Protein AF-T0SS22-F1 (afdb_monomer_lite)

pLDDT: mean 73.86, std 14.87, range [46.72, 94.44]

Structure (mmCIF, N/CA/C/O backbone):
data_AF-T0SS22-F1
#
_entry.id   AF-T0SS22-F1
#
loop_
_atom_site.group_PDB
_atom_site.id
_atom_site.type_symbol
_atom_site.label_atom_id
_atom_site.label_alt_id
_atom_site.label_comp_id
_atom_site.label_asym_id
_atom_site.label_entity_id
_atom_site.label_seq_id
_atom_site.pdbx_PDB_ins_code
_atom_site.Cartn_x
_atom_site.Cartn_y
_atom_site.Cartn_z
_atom_site.occupancy
_atom_site.B_iso_or_equiv
_atom_site.auth_seq_id
_atom_site.auth_comp_id
_atom_site.auth_asym_id
_atom_site.auth_atom_id
_atom_site.pdbx_PDB_model_num
ATOM 1 N N . MET A 1 1 ? -2.710 16.272 10.387 1.00 46.72 1 MET A N 1
ATOM 2 C CA . MET A 1 1 ? -3.985 15.669 9.947 1.00 46.72 1 MET A CA 1
ATOM 3 C C . MET A 1 1 ? -4.225 14.424 10.787 1.00 46.72 1 MET A C 1
ATOM 5 O O . MET A 1 1 ? -3.660 13.386 10.470 1.00 46.72 1 MET A O 1
ATOM 9 N N . SER A 1 2 ? -4.974 14.536 11.890 1.00 52.03 2 SER A N 1
ATOM 10 C CA . SER A 1 2 ? -5.434 13.358 12.639 1.00 52.03 2 SER A CA 1
ATOM 11 C C . SER A 1 2 ? -6.509 12.669 11.815 1.00 52.03 2 SER A C 1
ATOM 13 O O . SER A 1 2 ? -7.668 13.077 11.824 1.00 52.03 2 SER A O 1
ATOM 15 N N . THR A 1 3 ? -6.108 11.677 11.032 1.00 60.19 3 THR A N 1
ATOM 16 C CA . THR A 1 3 ? -7.046 10.774 10.376 1.00 60.19 3 THR A CA 1
ATOM 17 C C . THR A 1 3 ? -7.446 9.740 11.418 1.00 60.19 3 THR A C 1
ATOM 19 O O . THR A 1 3 ? -6.632 8.934 11.859 1.00 60.19 3 THR A O 1
ATOM 22 N N . ASN A 1 4 ? -8.688 9.825 11.894 1.00 79.38 4 ASN A N 1
ATOM 23 C CA . ASN A 1 4 ? -9.250 8.765 12.720 1.00 79.38 4 ASN A CA 1
ATOM 24 C C . ASN A 1 4 ? -9.281 7.493 11.870 1.00 79.38 4 ASN A C 1
ATOM 26 O O . ASN A 1 4 ? -9.976 7.448 10.853 1.00 79.38 4 ASN A O 1
ATOM 30 N N . LEU A 1 5 ? -8.489 6.498 12.268 1.00 80.25 5 LEU A N 1
ATOM 31 C CA . LEU A 1 5 ? -8.519 5.174 11.667 1.00 80.25 5 LEU A CA 1
ATOM 32 C C . LEU A 1 5 ? -9.850 4.528 12.030 1.00 80.25 5 LEU A C 1
ATOM 34 O O . LEU A 1 5 ? -10.199 4.405 13.204 1.00 80.25 5 LEU A O 1
ATOM 38 N N . THR A 1 6 ? -10.599 4.146 11.008 1.00 85.31 6 THR A N 1
ATOM 39 C CA . THR A 1 6 ? -11.832 3.379 11.165 1.00 85.31 6 THR A CA 1
ATOM 40 C C . THR A 1 6 ? -11.523 1.886 11.060 1.00 85.31 6 THR A C 1
ATOM 42 O O . THR A 1 6 ? -10.532 1.518 10.427 1.00 85.31 6 THR A O 1
ATOM 45 N N . PRO A 1 7 ? -12.366 1.003 11.619 1.00 85.06 7 PRO A N 1
ATOM 46 C CA . PRO A 1 7 ? -12.195 -0.449 11.487 1.00 85.06 7 PRO A CA 1
ATOM 47 C C . PRO A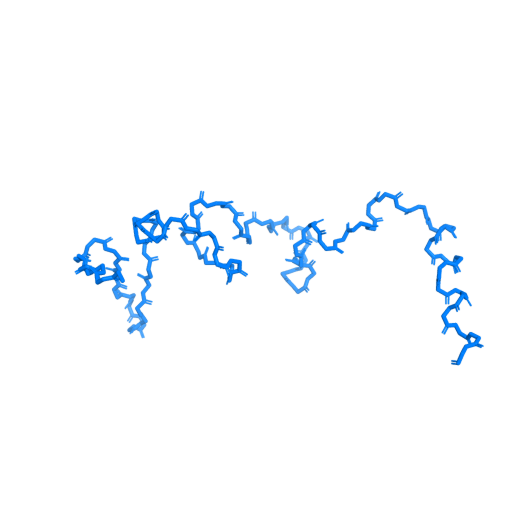 1 7 ? -12.191 -0.955 10.033 1.00 85.06 7 PRO A C 1
ATOM 49 O O . PRO A 1 7 ? -11.826 -2.090 9.774 1.00 85.06 7 PRO A O 1
ATOM 52 N N . GLU A 1 8 ? -12.611 -0.122 9.081 1.00 86.19 8 GLU A N 1
ATOM 53 C CA . GLU A 1 8 ? -12.667 -0.419 7.645 1.00 86.19 8 GLU A CA 1
ATOM 54 C C . GLU A 1 8 ? -11.323 -0.161 6.934 1.00 86.19 8 GLU A C 1
ATOM 56 O O . GLU A 1 8 ? -11.107 -0.590 5.799 1.00 86.19 8 GLU A O 1
ATOM 61 N N . ASP A 1 9 ? -10.412 0.568 7.585 1.00 90.31 9 ASP A N 1
ATOM 62 C CA . ASP A 1 9 ? -9.136 1.010 7.013 1.00 90.31 9 ASP A CA 1
ATOM 63 C C . ASP A 1 9 ? -8.049 -0.070 7.079 1.00 90.31 9 ASP A C 1
ATOM 65 O O . ASP A 1 9 ? -7.052 -0.008 6.357 1.00 90.31 9 ASP A O 1
ATOM 69 N N . PHE A 1 10 ? -8.224 -1.071 7.935 1.00 92.19 10 PHE A N 1
ATOM 70 C CA . PHE A 1 10 ? -7.275 -2.157 8.108 1.00 92.19 10 PHE A CA 1
ATOM 71 C C . PHE A 1 10 ? -7.981 -3.421 8.591 1.00 92.19 10 PHE A C 1
ATOM 73 O O . PHE A 1 10 ? -9.042 -3.361 9.202 1.00 92.19 10 PHE A O 1
ATOM 80 N N . TYR A 1 11 ? -7.365 -4.568 8.347 1.00 92.31 11 TYR A N 1
ATOM 81 C CA . TYR A 1 11 ? -7.757 -5.840 8.938 1.00 92.31 11 TYR A CA 1
ATOM 82 C C . TYR A 1 11 ? -6.516 -6.573 9.439 1.00 92.31 11 TYR A C 1
ATOM 84 O O . TYR A 1 11 ? -5.400 -6.305 8.989 1.00 92.31 11 TYR A O 1
ATOM 92 N N . THR A 1 12 ? -6.713 -7.493 10.375 1.00 93.56 12 THR A N 1
ATOM 93 C CA . THR A 1 12 ? -5.652 -8.402 10.809 1.00 93.56 12 THR A CA 1
ATOM 94 C C . THR A 1 12 ? -5.758 -9.682 9.995 1.00 93.56 12 THR A C 1
ATOM 96 O O . THR A 1 12 ? -6.837 -10.277 9.928 1.00 93.56 12 THR A O 1
ATOM 99 N N . ASP A 1 13 ? -4.671 -10.086 9.343 1.00 92.12 13 ASP A N 1
ATOM 100 C CA . ASP A 1 13 ? -4.620 -11.374 8.654 1.00 92.12 13 ASP A CA 1
ATOM 101 C C . ASP A 1 13 ? -4.499 -12.544 9.664 1.00 92.12 13 ASP A C 1
ATOM 103 O O . ASP A 1 13 ? -4.280 -12.318 10.861 1.00 92.12 13 ASP A O 1
ATOM 107 N N . PRO A 1 14 ? -4.674 -13.805 9.228 1.00 94.44 14 PRO A N 1
ATOM 108 C CA . PRO A 1 14 ? -4.528 -14.969 10.107 1.00 94.44 14 PRO A CA 1
ATOM 109 C C . PRO A 1 14 ? -3.130 -15.110 10.727 1.00 94.44 14 PRO A C 1
ATOM 111 O O . PRO A 1 14 ? -2.991 -15.736 11.776 1.00 94.44 14 PRO A O 1
ATOM 114 N N . ASP A 1 15 ? -2.118 -14.518 10.095 1.00 94.25 15 ASP A N 1
ATOM 115 C CA . ASP A 1 15 ? -0.726 -14.506 10.542 1.00 94.25 15 ASP A CA 1
ATOM 116 C C . ASP A 1 15 ? -0.451 -13.399 11.583 1.00 94.25 15 ASP A C 1
ATOM 118 O O . ASP A 1 15 ? 0.655 -13.297 12.115 1.00 94.25 15 ASP A O 1
ATOM 122 N N . GLY A 1 16 ? -1.457 -12.581 11.918 1.00 92.56 16 GLY A N 1
ATOM 123 C CA . GLY A 1 16 ? -1.361 -11.502 12.900 1.00 92.56 16 GLY A CA 1
ATOM 124 C C . GLY A 1 16 ? -0.820 -10.182 12.342 1.00 92.56 16 GLY A C 1
ATOM 125 O O . GLY A 1 16 ? -0.569 -9.255 13.115 1.00 92.56 16 GLY A O 1
ATOM 126 N N . ASN A 1 17 ? -0.650 -10.056 11.026 1.00 90.69 17 ASN A N 1
ATOM 127 C CA . ASN A 1 17 ? -0.190 -8.825 10.396 1.00 90.69 17 ASN A CA 1
ATOM 128 C C . ASN A 1 17 ? -1.339 -7.837 10.209 1.00 90.69 17 ASN A C 1
ATOM 130 O O . ASN A 1 17 ? -2.453 -8.195 9.822 1.00 90.69 17 ASN A O 1
ATOM 134 N N . LEU A 1 18 ? -1.033 -6.557 10.414 1.00 89.50 18 LEU A N 1
ATOM 135 C CA . LEU A 1 18 ? -1.961 -5.467 10.152 1.00 89.50 18 LEU A CA 1
ATOM 136 C C . LEU A 1 18 ? -1.893 -5.073 8.672 1.00 89.50 18 LEU A C 1
ATOM 138 O O . LEU A 1 18 ? -0.906 -4.500 8.209 1.00 89.50 18 LEU A O 1
ATOM 142 N N . VAL A 1 19 ? -2.953 -5.380 7.929 1.00 90.12 19 VAL A N 1
ATOM 143 C CA . VAL A 1 19 ? -3.054 -5.114 6.494 1.00 90.12 19 VAL A CA 1
ATOM 144 C C . VAL A 1 19 ? -3.974 -3.925 6.255 1.00 90.12 19 VAL A C 1
ATOM 146 O O . VAL A 1 19 ? -5.153 -3.956 6.598 1.00 90.12 19 VAL A O 1
ATOM 149 N N . PHE A 1 20 ? -3.442 -2.874 5.632 1.00 91.44 20 PHE A N 1
ATOM 150 C CA . PHE A 1 20 ? -4.235 -1.711 5.241 1.00 91.44 20 PHE A CA 1
ATOM 151 C C . PHE A 1 20 ? -5.070 -1.989 3.994 1.00 91.44 20 PHE A C 1
ATOM 153 O O . PHE A 1 20 ? -4.591 -2.568 3.015 1.00 91.44 20 PHE A O 1
ATOM 160 N N . THR A 1 21 ? -6.315 -1.528 4.025 1.00 91.94 21 THR A N 1
ATOM 161 C CA . THR A 1 21 ? -7.249 -1.660 2.913 1.00 91.94 21 THR A CA 1
ATOM 162 C C . THR A 1 21 ? -7.082 -0.525 1.910 1.00 91.94 21 THR A C 1
ATOM 164 O O . THR A 1 21 ? -6.408 0.488 2.128 1.00 91.94 21 THR A O 1
ATOM 167 N N . GLU A 1 22 ? -7.757 -0.671 0.777 1.00 90.75 22 GLU A N 1
ATOM 168 C CA . GLU A 1 22 ? -7.823 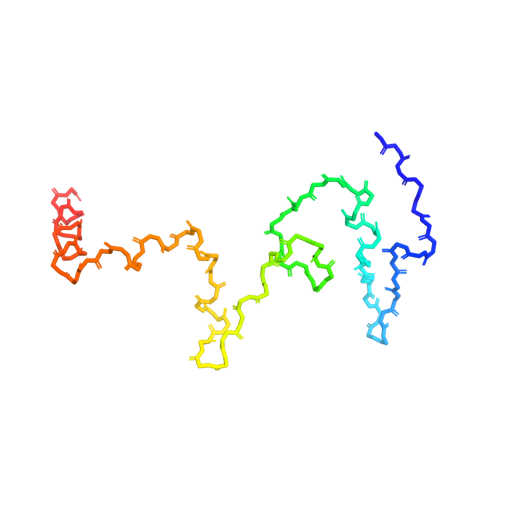0.370 -0.237 1.00 90.75 22 GLU A CA 1
ATOM 169 C C . GLU A 1 22 ? -8.468 1.665 0.294 1.00 90.75 22 GLU A C 1
ATOM 171 O O . GLU A 1 22 ? -8.055 2.763 -0.088 1.00 90.75 22 GLU A O 1
ATOM 176 N N . ALA A 1 23 ? -9.436 1.558 1.213 1.00 90.56 23 ALA A N 1
ATOM 177 C CA . ALA A 1 23 ? -10.114 2.704 1.821 1.00 90.56 23 ALA A CA 1
ATOM 178 C C . ALA A 1 23 ? -9.129 3.610 2.573 1.00 90.56 23 ALA A C 1
ATOM 180 O O . ALA A 1 23 ? -9.142 4.830 2.382 1.00 90.56 23 ALA A O 1
ATOM 181 N N . TYR A 1 24 ? -8.202 3.014 3.327 1.00 91.06 24 TYR A N 1
ATOM 182 C CA . TYR A 1 24 ? -7.131 3.745 3.998 1.00 91.06 24 TYR A CA 1
ATOM 183 C C . TYR A 1 24 ? -6.240 4.493 3.007 1.00 91.06 24 TYR A C 1
ATOM 185 O O . TYR A 1 24 ? -5.947 5.679 3.173 1.00 91.06 24 TYR A O 1
ATOM 193 N N . HIS A 1 25 ? -5.830 3.817 1.934 1.00 88.56 25 HIS A N 1
ATOM 194 C CA . HIS A 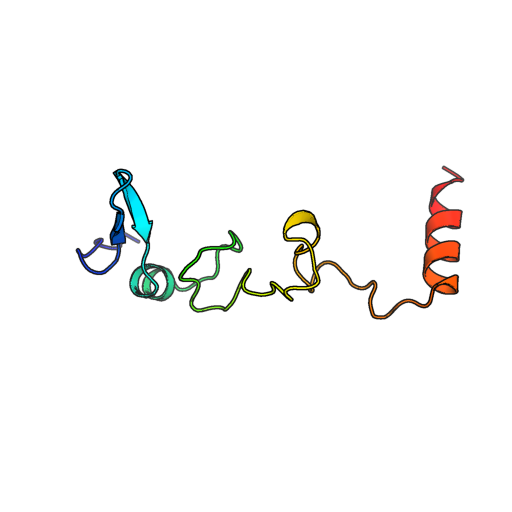1 25 ? -4.982 4.420 0.912 1.00 88.56 25 HIS A CA 1
ATOM 195 C C . HIS A 1 25 ? -5.690 5.548 0.145 1.00 88.56 25 HIS A C 1
ATOM 197 O O . HIS A 1 25 ? -5.050 6.546 -0.186 1.00 88.56 25 HIS A O 1
ATOM 203 N N . ARG A 1 26 ? -7.008 5.445 -0.075 1.00 89.12 26 ARG A N 1
ATOM 204 C CA . ARG A 1 26 ? -7.824 6.533 -0.639 1.00 89.12 26 ARG A CA 1
ATOM 205 C C . ARG A 1 26 ? -7.927 7.719 0.322 1.00 89.12 26 ARG A C 1
ATOM 207 O O . ARG A 1 26 ? -7.708 8.848 -0.106 1.00 89.12 26 ARG A O 1
ATOM 214 N N . LYS A 1 27 ? -8.171 7.480 1.618 1.00 89.12 27 LYS A N 1
ATOM 215 C CA . LYS A 1 27 ? -8.197 8.530 2.660 1.00 89.12 27 LYS A CA 1
ATOM 216 C C . LYS A 1 27 ? -6.851 9.239 2.817 1.00 89.12 27 LYS A C 1
ATOM 218 O O . LYS A 1 27 ? -6.820 10.438 3.074 1.00 89.12 27 LYS A O 1
ATOM 223 N N . ARG A 1 28 ? -5.738 8.519 2.633 1.00 88.00 28 ARG A N 1
ATOM 224 C CA . ARG A 1 28 ? -4.382 9.091 2.627 1.00 88.00 28 ARG A CA 1
ATOM 225 C C . ARG A 1 28 ? -4.187 10.117 1.507 1.00 88.00 28 ARG A C 1
ATOM 227 O O . ARG A 1 28 ? -3.402 11.044 1.676 1.00 88.00 28 ARG A O 1
ATOM 234 N N . GLY A 1 29 ? -4.874 9.950 0.377 1.00 88.50 29 GLY A N 1
ATOM 235 C CA . GLY A 1 29 ? -4.900 10.921 -0.719 1.00 88.50 29 GLY A CA 1
ATOM 236 C C . GLY A 1 29 ? -3.645 10.972 -1.598 1.00 88.50 29 GLY A C 1
ATOM 237 O O . GLY A 1 29 ? -3.619 11.744 -2.550 1.00 88.50 29 GLY A O 1
ATOM 238 N N . PHE A 1 30 ? -2.615 10.161 -1.331 1.00 86.69 30 PHE A N 1
ATOM 239 C CA . PHE A 1 30 ? -1.415 10.082 -2.172 1.00 86.69 30 PHE A CA 1
ATOM 240 C C . PHE A 1 30 ? -0.813 8.672 -2.212 1.00 86.69 30 PHE A C 1
ATOM 242 O O . PHE A 1 30 ? -0.893 7.914 -1.240 1.00 86.69 30 PHE A O 1
ATOM 249 N N . CYS A 1 31 ? -0.177 8.331 -3.339 1.00 85.94 31 CYS A N 1
ATOM 250 C CA . CYS A 1 31 ? 0.554 7.076 -3.501 1.00 85.94 31 CYS A CA 1
ATOM 251 C C . CYS A 1 31 ? 1.914 7.154 -2.801 1.00 85.94 31 CYS A C 1
ATOM 253 O O . CYS A 1 31 ? 2.714 8.045 -3.075 1.00 85.94 31 CYS A O 1
ATOM 255 N N . CYS A 1 32 ? 2.201 6.196 -1.921 1.00 85.50 32 CYS A N 1
ATOM 256 C CA . CYS A 1 32 ? 3.473 6.122 -1.203 1.00 85.50 32 CYS A CA 1
ATOM 257 C C . CYS A 1 32 ? 4.566 5.330 -1.917 1.00 85.50 32 CYS A C 1
ATOM 259 O O . CYS A 1 32 ? 5.657 5.208 -1.372 1.00 85.50 32 CYS A O 1
ATOM 261 N N . LYS A 1 33 ? 4.268 4.781 -3.103 1.00 83.88 33 LYS A N 1
ATOM 262 C CA . LYS A 1 33 ? 5.208 4.005 -3.923 1.00 83.88 33 LYS A CA 1
ATOM 263 C C . LYS A 1 33 ? 5.861 2.825 -3.180 1.00 83.88 33 LYS A C 1
ATOM 265 O O . LYS A 1 33 ? 6.994 2.458 -3.454 1.00 83.88 33 LYS A O 1
ATOM 270 N N . SER A 1 34 ? 5.143 2.226 -2.227 1.00 82.31 34 SER A N 1
ATOM 271 C CA . SER A 1 34 ? 5.650 1.114 -1.402 1.00 82.31 34 SER A CA 1
ATOM 272 C C . SER A 1 34 ? 5.211 -0.273 -1.889 1.00 82.31 34 SER A C 1
ATOM 274 O O . SER A 1 34 ? 5.406 -1.243 -1.171 1.00 82.31 34 SER A O 1
ATOM 276 N N . GLY A 1 35 ? 4.562 -0.378 -3.054 1.00 81.50 35 GLY A N 1
ATOM 277 C CA . GLY A 1 35 ? 4.103 -1.669 -3.594 1.00 81.50 35 GLY A CA 1
ATOM 278 C C . GLY A 1 35 ? 3.015 -2.351 -2.755 1.00 81.50 35 GLY A C 1
ATOM 279 O O . GLY A 1 35 ? 3.039 -3.564 -2.573 1.00 81.50 35 GLY A O 1
ATOM 280 N N . CYS A 1 36 ? 2.076 -1.591 -2.178 1.00 84.75 36 CYS A N 1
ATOM 281 C CA . CYS A 1 36 ? 1.038 -2.161 -1.319 1.00 84.75 36 CYS A CA 1
ATOM 282 C C . CYS A 1 36 ? 0.009 -3.005 -2.098 1.00 84.75 36 CYS A C 1
ATOM 284 O O . CYS A 1 36 ? -0.451 -2.627 -3.175 1.00 84.75 36 CYS A O 1
ATOM 286 N N . ARG A 1 37 ? -0.420 -4.127 -1.499 1.00 81.06 37 ARG A N 1
ATOM 287 C CA . ARG A 1 37 ? -1.349 -5.102 -2.112 1.00 81.06 37 ARG A CA 1
ATOM 288 C C . ARG A 1 37 ? -2.696 -4.490 -2.526 1.00 81.06 37 ARG A C 1
ATOM 290 O O . ARG A 1 37 ? -3.251 -4.851 -3.563 1.00 81.06 37 ARG A O 1
ATOM 297 N N . HIS A 1 38 ? -3.195 -3.531 -1.743 1.00 87.12 38 HIS A N 1
ATOM 298 C CA . HIS A 1 38 ? -4.460 -2.824 -1.973 1.00 87.12 38 HIS A CA 1
ATOM 299 C C . HIS A 1 38 ? -4.2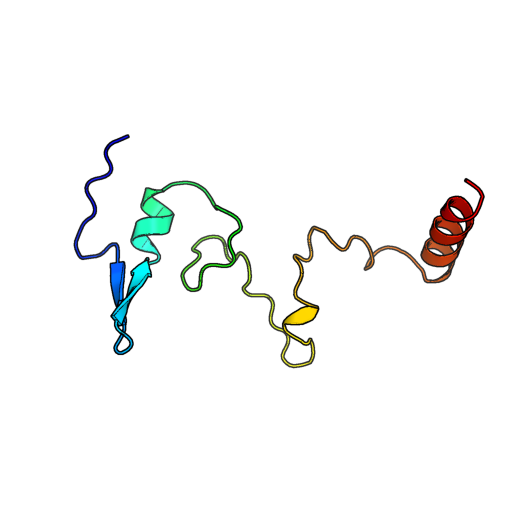55 -1.401 -2.511 1.00 87.12 38 HIS A C 1
ATOM 301 O O . HIS A 1 38 ? -5.025 -0.499 -2.189 1.00 87.12 38 HIS A O 1
ATOM 307 N N . CYS A 1 39 ? -3.198 -1.169 -3.300 1.00 87.50 39 CYS A N 1
ATOM 308 C CA . CYS A 1 39 ? -2.932 0.151 -3.864 1.00 87.50 39 CYS A CA 1
ATOM 309 C C . CYS A 1 39 ? -4.066 0.587 -4.820 1.00 87.50 39 CYS A C 1
ATOM 311 O O . CYS A 1 39 ? -4.220 -0.029 -5.878 1.00 87.50 39 CYS A O 1
ATOM 313 N N . PRO A 1 40 ? -4.803 1.681 -4.530 1.00 87.19 40 PRO A N 1
ATOM 314 C CA . PRO A 1 40 ? -5.812 2.214 -5.450 1.00 87.19 40 PRO A CA 1
ATOM 315 C C . PRO A 1 40 ? -5.184 2.838 -6.705 1.00 87.19 40 PRO A C 1
ATOM 317 O O . PRO A 1 40 ? -5.871 3.051 -7.697 1.00 87.19 40 PRO A O 1
ATOM 320 N N . PHE A 1 41 ? -3.881 3.137 -6.668 1.00 85.56 41 PHE A N 1
ATOM 321 C CA . PHE A 1 41 ? -3.136 3.765 -7.763 1.00 85.56 41 PHE A CA 1
ATOM 322 C C . PHE A 1 41 ? -2.454 2.751 -8.698 1.00 85.56 41 PHE A C 1
ATOM 324 O O . PHE A 1 41 ? -1.756 3.160 -9.617 1.00 85.56 41 PHE A O 1
ATOM 331 N N . GLY A 1 42 ? -2.605 1.441 -8.459 1.00 78.44 42 GLY A N 1
ATOM 332 C CA . GLY A 1 42 ? -2.027 0.397 -9.320 1.00 78.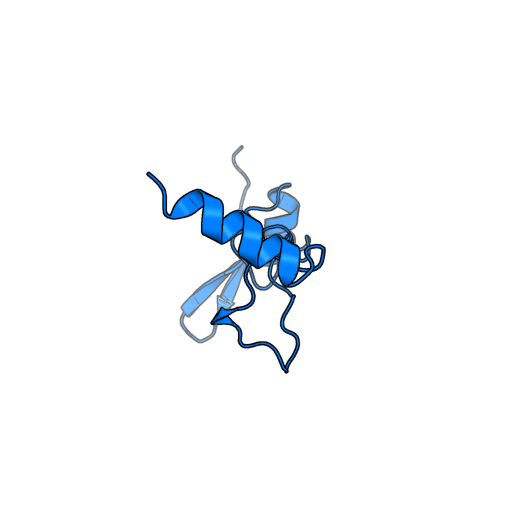44 42 GLY A CA 1
ATOM 333 C C . GLY A 1 42 ? -0.505 0.227 -9.222 1.00 78.44 42 GLY A C 1
ATOM 334 O O . GLY A 1 42 ? 0.086 -0.482 -10.031 1.00 78.44 42 GLY A O 1
ATOM 335 N N . PHE A 1 43 ? 0.141 0.843 -8.230 1.00 79.00 43 PHE A N 1
ATOM 336 C CA . PHE A 1 43 ? 1.589 0.754 -8.046 1.00 79.00 43 PHE A CA 1
ATOM 337 C C . PHE A 1 43 ? 2.005 -0.657 -7.590 1.00 79.00 43 PHE A C 1
ATOM 339 O O . PHE A 1 43 ? 1.503 -1.142 -6.575 1.00 79.00 43 PHE A O 1
ATOM 346 N N . GLY A 1 44 ? 2.925 -1.300 -8.319 1.00 69.69 44 GLY A N 1
ATOM 347 C CA . GLY A 1 44 ? 3.435 -2.645 -8.010 1.00 69.69 44 GLY A CA 1
ATOM 348 C C . GLY A 1 44 ? 2.578 -3.821 -8.507 1.00 69.69 44 GLY A C 1
ATOM 349 O O . GLY A 1 44 ? 2.833 -4.952 -8.113 1.00 69.69 44 GLY A O 1
ATOM 350 N N . LYS A 1 45 ? 1.565 -3.590 -9.359 1.00 62.47 45 LYS A N 1
ATOM 351 C CA . LYS A 1 45 ? 0.736 -4.653 -9.973 1.00 62.47 45 LYS A CA 1
ATOM 352 C C . LYS A 1 45 ? 1.203 -5.080 -11.374 1.00 62.47 45 LYS A C 1
ATOM 354 O O . LYS A 1 45 ? 0.377 -5.442 -12.205 1.00 62.47 45 LYS A O 1
ATOM 359 N N . VAL A 1 46 ? 2.501 -5.022 -11.654 1.00 57.72 46 VAL A N 1
ATOM 360 C CA . VAL A 1 46 ? 3.054 -5.500 -12.931 1.00 57.72 46 VAL A CA 1
ATOM 361 C C . VAL A 1 46 ? 3.848 -6.767 -12.639 1.00 57.72 46 VAL A C 1
ATOM 363 O O . VAL A 1 46 ? 5.047 -6.721 -12.393 1.00 57.72 46 VAL A O 1
ATOM 366 N N . VAL A 1 47 ? 3.132 -7.884 -12.550 1.00 55.75 47 VAL A N 1
ATOM 367 C CA . VAL A 1 47 ? 3.719 -9.225 -12.525 1.00 55.75 47 VAL A CA 1
ATOM 368 C C . VAL A 1 47 ? 3.223 -9.930 -13.778 1.00 55.75 47 VAL A C 1
ATOM 370 O O . VAL A 1 47 ? 2.162 -10.546 -13.782 1.00 55.75 47 VAL A O 1
ATOM 373 N N . ASP A 1 48 ? 3.945 -9.746 -14.879 1.00 59.59 48 ASP A N 1
ATOM 374 C CA . ASP A 1 48 ? 3.815 -10.666 -16.004 1.00 59.59 48 ASP A CA 1
ATOM 375 C C . ASP A 1 48 ? 4.331 -12.028 -15.506 1.00 59.59 48 ASP A C 1
ATOM 377 O O . ASP A 1 48 ? 5.380 -12.069 -14.865 1.00 59.59 48 ASP A O 1
ATOM 381 N N . GLU A 1 49 ? 3.601 -13.128 -15.729 1.00 61.84 49 GLU A N 1
ATOM 382 C CA . GLU A 1 49 ? 3.973 -14.465 -15.211 1.00 61.84 49 GLU A CA 1
ATOM 383 C C . GLU A 1 49 ? 5.377 -14.895 -15.672 1.00 61.84 49 GLU A C 1
ATOM 385 O O . GLU A 1 49 ? 6.108 -15.555 -14.936 1.00 61.84 49 GLU A O 1
ATOM 390 N N . ASP A 1 50 ? 5.783 -14.428 -16.852 1.00 69.62 50 ASP A N 1
ATOM 391 C CA . ASP A 1 50 ? 7.102 -14.667 -17.435 1.00 69.62 50 ASP A CA 1
ATOM 392 C C . ASP A 1 50 ? 8.213 -13.776 -16.845 1.00 69.62 50 ASP A C 1
ATOM 394 O O . ASP A 1 50 ? 9.392 -13.985 -17.136 1.00 69.62 50 ASP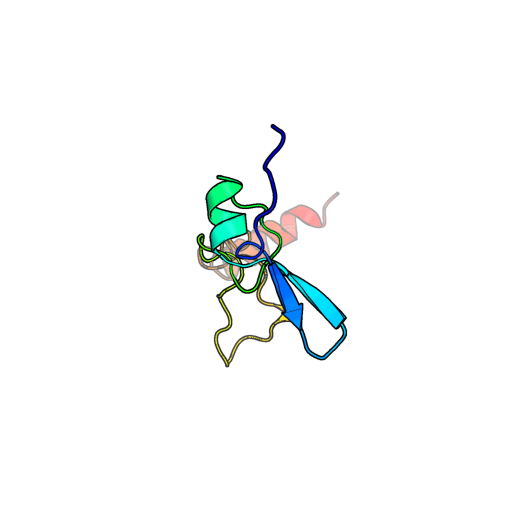 A O 1
ATOM 398 N N . THR A 1 51 ? 7.875 -12.773 -16.026 1.00 59.38 51 THR A N 1
ATOM 399 C CA . THR A 1 51 ? 8.843 -11.830 -15.450 1.00 59.38 51 THR A CA 1
ATOM 400 C C . THR A 1 51 ? 9.056 -12.117 -13.962 1.00 59.38 51 THR A C 1
ATOM 402 O O . THR A 1 51 ? 8.134 -11.946 -13.161 1.00 59.38 51 THR A O 1
ATOM 405 N N . PRO A 1 52 ? 10.277 -12.500 -13.541 1.00 58.47 52 PRO A N 1
ATOM 406 C CA . PRO A 1 52 ? 10.585 -12.707 -12.133 1.00 58.47 52 PRO A CA 1
ATOM 407 C C . PRO A 1 52 ? 10.289 -11.448 -11.312 1.00 58.47 52 PRO A C 1
ATOM 409 O O . PRO A 1 52 ? 10.677 -10.345 -11.697 1.00 58.47 52 PRO A O 1
ATOM 412 N N . THR A 1 53 ? 9.667 -11.608 -10.140 1.00 57.88 53 THR A N 1
ATOM 413 C CA . THR A 1 53 ? 9.333 -10.507 -9.215 1.00 57.88 53 THR A CA 1
ATOM 414 C C . THR A 1 53 ? 10.547 -9.626 -8.888 1.00 57.88 53 THR A C 1
ATOM 416 O O . THR A 1 53 ? 10.419 -8.425 -8.674 1.00 57.88 53 THR A O 1
ATOM 419 N N . GLU A 1 54 ? 11.747 -10.200 -8.915 1.00 57.38 54 GLU A N 1
ATOM 420 C CA . GLU A 1 54 ? 13.028 -9.522 -8.672 1.00 57.38 54 GLU A CA 1
ATOM 421 C C . GLU A 1 54 ? 13.374 -8.475 -9.751 1.00 57.38 54 GLU A C 1
ATOM 423 O O . GLU A 1 54 ? 14.120 -7.536 -9.488 1.00 57.38 54 GLU A O 1
ATOM 428 N N . VAL A 1 55 ? 12.793 -8.611 -10.948 1.00 57.81 55 VAL A N 1
ATOM 429 C CA . VAL A 1 55 ? 12.967 -7.724 -12.112 1.00 57.81 55 VAL A CA 1
ATOM 430 C C . VAL A 1 55 ? 11.756 -6.792 -12.294 1.00 57.81 55 VAL A C 1
ATOM 432 O O . VAL A 1 55 ? 11.793 -5.880 -13.115 1.00 57.81 55 VAL A O 1
ATOM 435 N N . SER A 1 56 ? 10.704 -6.940 -11.477 1.00 55.50 56 SER A N 1
ATOM 436 C CA . SER A 1 56 ? 9.511 -6.071 -11.474 1.00 55.50 56 SER A CA 1
ATOM 437 C C . SER A 1 56 ? 9.751 -4.702 -10.803 1.00 55.50 56 SER A C 1
ATOM 439 O O . SER A 1 56 ? 8.910 -4.165 -10.080 1.00 55.50 56 SER A O 1
ATOM 441 N N . ILE A 1 57 ? 10.925 -4.110 -11.035 1.00 55.41 57 ILE A N 1
ATOM 442 C CA . ILE A 1 57 ? 11.178 -2.698 -10.735 1.00 55.41 57 ILE A CA 1
ATOM 443 C C . ILE A 1 57 ? 10.293 -1.830 -11.636 1.00 55.41 57 ILE A C 1
ATOM 445 O O . ILE A 1 57 ? 10.001 -2.193 -12.775 1.00 55.41 57 ILE A O 1
ATOM 449 N N . ASN A 1 58 ? 9.806 -0.708 -11.096 1.00 54.69 58 ASN A N 1
ATOM 450 C CA . ASN A 1 58 ? 8.811 0.140 -11.749 1.00 54.69 58 ASN A CA 1
ATOM 451 C C . ASN A 1 58 ? 9.181 0.401 -13.209 1.00 54.69 58 ASN A C 1
ATOM 453 O O . ASN A 1 58 ? 10.274 0.880 -13.502 1.00 54.69 58 ASN A O 1
ATOM 457 N N . ARG A 1 59 ? 8.233 0.155 -14.118 1.00 50.62 59 ARG A N 1
ATOM 458 C CA . ARG A 1 59 ? 8.391 0.419 -15.556 1.00 50.62 59 ARG A CA 1
ATOM 459 C C . ARG A 1 59 ? 8.766 1.881 -15.862 1.00 50.62 59 ARG A C 1
ATOM 461 O O . ARG A 1 59 ? 9.259 2.164 -16.944 1.00 50.62 59 ARG A O 1
ATOM 468 N N . ASP A 1 60 ? 8.567 2.784 -14.899 1.00 52.66 60 ASP A N 1
ATOM 469 C CA . ASP A 1 60 ? 8.961 4.195 -14.967 1.00 52.66 60 ASP A CA 1
ATOM 470 C C . ASP A 1 60 ? 10.473 4.431 -14.754 1.00 52.66 60 ASP A C 1
ATOM 472 O O . ASP A 1 60 ? 10.995 5.446 -15.215 1.00 52.66 60 ASP A O 1
ATOM 476 N N . ASP A 1 61 ? 11.186 3.507 -14.097 1.00 54.62 61 ASP A N 1
ATOM 477 C CA . ASP A 1 61 ? 12.646 3.564 -13.902 1.00 54.62 61 ASP A CA 1
ATOM 478 C C . ASP A 1 61 ? 13.408 2.858 -15.037 1.00 54.62 61 ASP A C 1
ATOM 480 O O . ASP A 1 61 ? 14.611 3.061 -15.213 1.00 54.62 61 ASP A O 1
ATOM 484 N N . LEU A 1 62 ? 12.707 2.077 -15.864 1.00 52.88 62 LEU A N 1
ATOM 485 C CA . LEU A 1 62 ? 13.286 1.375 -16.998 1.00 52.88 62 LEU A CA 1
ATOM 486 C C . LEU A 1 62 ? 12.906 2.057 -18.320 1.00 52.88 62 LEU A C 1
ATOM 488 O O . LEU A 1 62 ? 12.168 1.507 -19.134 1.00 52.88 62 LEU A O 1
ATOM 492 N N . LYS A 1 63 ? 13.517 3.212 -18.612 1.00 55.19 63 LYS A N 1
ATOM 493 C CA . LYS A 1 63 ? 13.659 3.695 -20.004 1.00 55.19 63 LYS A CA 1
ATOM 494 C C . LYS A 1 63 ? 14.661 2.832 -20.793 1.00 55.19 63 LYS A C 1
ATOM 496 O O . LYS A 1 63 ? 15.557 3.356 -21.444 1.00 55.19 63 LYS A O 1
ATOM 501 N N . LEU A 1 64 ? 14.568 1.509 -20.670 1.00 51.44 64 LEU A N 1
ATOM 502 C CA . LEU A 1 64 ? 15.364 0.551 -21.439 1.00 51.44 64 LEU A CA 1
ATOM 503 C C . LEU A 1 64 ? 14.544 -0.030 -22.594 1.00 51.44 64 LEU A C 1
ATOM 505 O O . LEU A 1 64 ? 15.128 -0.521 -23.548 1.00 51.44 64 LEU A O 1
ATOM 509 N N . SER A 1 65 ? 13.208 0.076 -22.548 1.00 54.25 65 SER A N 1
ATOM 510 C CA . SER A 1 65 ? 12.339 -0.321 -23.667 1.00 54.25 65 SER A CA 1
ATOM 511 C C . SER A 1 65 ? 12.508 0.554 -24.908 1.00 54.25 65 SER A C 1
ATOM 513 O O . SER A 1 65 ? 12.117 0.135 -25.993 1.00 54.25 65 SER A O 1
ATOM 515 N N . ASP A 1 66 ? 13.080 1.749 -24.747 1.00 55.31 66 ASP A N 1
ATOM 516 C CA . ASP A 1 66 ? 13.178 2.753 -25.809 1.00 55.31 66 ASP A CA 1
ATOM 517 C C . ASP A 1 66 ? 14.602 2.879 -26.367 1.00 55.31 66 ASP A C 1
ATOM 519 O O . ASP A 1 66 ? 14.824 3.674 -27.276 1.00 55.31 66 ASP A O 1
ATOM 523 N N . LEU A 1 67 ? 15.564 2.125 -25.820 1.00 59.47 67 LEU A N 1
ATOM 524 C CA . LEU A 1 67 ? 16.958 2.158 -26.251 1.00 59.47 67 LEU A CA 1
ATOM 525 C C . LEU A 1 67 ? 17.285 0.875 -27.004 1.00 59.47 67 LEU A C 1
ATOM 527 O O . LEU A 1 67 ? 17.108 -0.237 -26.507 1.00 59.47 67 LEU A O 1
ATOM 531 N N . THR A 1 68 ? 17.779 1.039 -28.220 1.00 74.00 68 THR A N 1
ATOM 532 C CA . THR A 1 68 ? 18.336 -0.061 -29.001 1.00 74.00 68 THR A CA 1
ATOM 533 C C . THR A 1 68 ? 19.572 -0.635 -28.303 1.00 74.00 68 THR A C 1
ATOM 535 O O . THR A 1 68 ? 20.241 0.042 -27.518 1.00 74.00 68 THR A O 1
ATOM 538 N N . ALA A 1 69 ? 19.901 -1.899 -28.592 1.00 74.50 69 ALA A N 1
ATOM 539 C CA . ALA A 1 69 ? 21.090 -2.548 -28.033 1.00 74.50 69 ALA A CA 1
ATOM 540 C C . ALA A 1 69 ? 22.373 -1.720 -28.267 1.00 74.50 69 ALA A C 1
ATOM 542 O O . ALA A 1 69 ? 23.241 -1.668 -27.395 1.00 74.50 69 ALA A O 1
ATOM 543 N N . ASP A 1 70 ? 22.445 -1.012 -29.398 1.00 75.25 70 ASP A N 1
ATOM 544 C CA . ASP A 1 70 ? 23.556 -0.127 -29.750 1.00 75.25 70 ASP A CA 1
ATOM 545 C C . ASP A 1 70 ? 23.607 1.145 -28.880 1.00 75.25 70 ASP A C 1
ATOM 547 O O . ASP A 1 70 ? 24.685 1.565 -28.456 1.00 75.25 70 ASP A O 1
ATOM 551 N N . GLU A 1 71 ? 22.458 1.733 -28.533 1.00 70.31 71 GLU A N 1
ATOM 552 C CA . GLU A 1 71 ? 22.385 2.903 -27.641 1.00 70.31 71 GLU A CA 1
ATOM 553 C C . GLU A 1 71 ? 22.755 2.561 -26.192 1.00 70.31 71 GLU A C 1
ATOM 555 O O . GLU A 1 71 ? 23.352 3.379 -25.486 1.00 70.31 71 GLU A O 1
ATOM 560 N N . ILE A 1 72 ? 22.433 1.342 -25.747 1.00 72.38 72 ILE A N 1
ATOM 561 C CA . ILE A 1 72 ? 22.832 0.837 -24.429 1.00 72.38 72 ILE A CA 1
ATOM 562 C C . ILE A 1 72 ? 24.357 0.681 -24.375 1.00 72.38 72 ILE A C 1
ATOM 564 O O . ILE A 1 72 ? 24.987 1.165 -23.435 1.00 72.38 72 ILE A O 1
ATOM 568 N N . LEU A 1 73 ? 24.965 0.059 -25.390 1.00 75.75 73 LEU A N 1
ATOM 569 C CA . LEU A 1 73 ? 26.416 -0.149 -25.448 1.00 75.75 73 LEU A CA 1
ATOM 570 C C . LEU A 1 73 ? 27.199 1.169 -25.462 1.00 75.75 73 LEU A C 1
ATOM 572 O O . LEU A 1 73 ? 28.198 1.287 -24.753 1.00 75.75 73 LEU A O 1
ATOM 576 N N . TRP A 1 74 ? 26.725 2.173 -26.205 1.00 75.12 74 TRP A N 1
ATOM 577 C CA . TRP A 1 74 ? 27.369 3.486 -26.244 1.00 75.12 74 TRP A CA 1
ATOM 578 C C . TRP A 1 74 ? 27.357 4.177 -24.871 1.00 75.12 74 TRP A C 1
ATOM 580 O O . TRP A 1 74 ? 28.410 4.581 -24.380 1.00 75.12 74 TRP A O 1
ATOM 590 N N . LYS A 1 75 ? 26.211 4.204 -24.177 1.00 69.75 75 LYS A N 1
ATOM 591 C CA . LYS A 1 75 ? 26.124 4.765 -22.816 1.00 69.75 75 LYS A CA 1
ATOM 592 C C . LYS A 1 75 ? 27.025 4.061 -21.803 1.00 69.75 75 LYS A C 1
ATOM 594 O O . LYS A 1 75 ? 27.592 4.712 -20.933 1.00 69.75 75 LYS A O 1
ATOM 599 N N . TYR A 1 76 ? 27.137 2.737 -21.888 1.00 68.75 76 TYR A N 1
ATOM 600 C CA . TYR A 1 76 ? 28.019 1.980 -20.999 1.00 68.75 76 TYR A CA 1
ATOM 601 C C . TYR A 1 76 ? 29.501 2.223 -21.305 1.00 68.75 76 TYR A C 1
ATOM 603 O O . TYR A 1 76 ? 30.315 2.183 -20.387 1.00 68.75 76 TYR A O 1
ATOM 611 N N . SER A 1 77 ? 29.854 2.508 -22.562 1.00 68.81 77 SER A N 1
ATOM 612 C CA . SER A 1 77 ? 31.233 2.835 -22.938 1.00 68.81 77 SER A CA 1
ATOM 613 C C . SER A 1 77 ? 31.701 4.195 -22.406 1.00 68.81 77 SER A C 1
ATOM 615 O O . SER A 1 77 ? 32.862 4.315 -22.032 1.00 68.81 77 SER A O 1
ATOM 617 N N . GLU A 1 78 ? 30.802 5.176 -22.260 1.00 63.56 78 GLU A N 1
ATOM 618 C CA . GLU A 1 78 ? 31.125 6.486 -21.662 1.00 63.56 78 GLU A CA 1
ATOM 619 C C . GLU A 1 78 ? 31.402 6.417 -20.150 1.00 63.56 78 GLU A C 1
ATOM 621 O O . GLU A 1 78 ? 32.014 7.320 -19.593 1.00 63.56 78 GLU A O 1
ATOM 626 N N . PHE A 1 79 ? 30.971 5.352 -19.470 1.00 60.88 79 PHE A N 1
ATOM 627 C CA . PHE A 1 79 ? 31.120 5.197 -18.019 1.00 60.88 79 PHE A CA 1
ATOM 628 C C . PHE A 1 79 ? 32.441 4.521 -17.601 1.00 60.88 79 PHE A C 1
ATOM 630 O O . PHE A 1 79 ? 32.747 4.460 -16.415 1.00 60.88 79 PHE A O 1
ATOM 637 N N . ILE A 1 80 ? 33.214 3.975 -18.547 1.00 61.16 80 ILE A N 1
ATOM 638 C CA . ILE A 1 80 ? 34.459 3.230 -18.265 1.00 61.16 80 ILE A CA 1
ATOM 639 C C . ILE A 1 80 ? 35.711 4.132 -18.336 1.00 61.16 80 ILE A C 1
ATOM 641 O O . ILE A 1 80 ? 36.794 3.701 -17.945 1.00 61.16 80 ILE A O 1
ATOM 645 N N . GLU A 1 81 ? 35.581 5.384 -18.784 1.00 54.59 81 GLU A N 1
ATOM 646 C CA . GLU A 1 81 ? 36.716 6.312 -18.939 1.00 54.59 81 GLU A CA 1
ATOM 647 C C . GLU A 1 81 ? 36.908 7.334 -17.791 1.00 54.59 81 GLU A C 1
ATOM 649 O O . GLU A 1 81 ? 37.750 8.220 -17.937 1.00 54.59 81 GLU A O 1
ATOM 654 N N . ASP A 1 82 ? 36.223 7.188 -16.645 1.00 49.75 82 ASP A N 1
ATOM 655 C CA . ASP A 1 82 ? 36.475 7.958 -15.401 1.00 49.75 82 ASP A CA 1
ATOM 656 C C . ASP A 1 82 ? 36.976 7.074 -14.237 1.00 49.75 82 ASP A C 1
ATOM 658 O O . ASP A 1 82 ? 36.313 6.059 -13.911 1.00 49.75 82 ASP A O 1
#

Sequence (82 aa):
MSTNLTPEDFYTDPDGNLVFTEAYHRKRGFCCKSGCRHCPFGFGKVVDEDTPTEVSINRDDLKLSDLTADEILWKYSEFIED

Radius of gyration: 19.31 Å; chains: 1; bounding box: 49×31×43 Å

Foldseek 3Di:
DPDPDDPQQWDQDPVRDTAGALVVQVVVVDDPLPLHPRPPVCRVVDCDVPDPSVRSDPPVVPPVVVDDPVRVVVVVVVVVPD

Secondary structure (DSSP, 8-state):
------TTSEEE-TTS-EEE-HHHHHHH-S---S--TT-TT-TT----TTS-GGG---TTT-TTTTS-HHHHHHHHHTTS--